Protein AF-A0A444Y9Q1-F1 (afdb_monomer)

Radius of gyration: 18.75 Å; Cα contacts (8 Å, |Δi|>4): 69; chains: 1; bounding box: 45×33×54 Å

Solvent-accessible surface area (backbone atoms only — not comparable to full-atom values): 7054 Å² total; per-residue (Å²): 134,84,86,71,70,84,81,77,49,46,69,61,54,19,64,67,41,36,64,53,39,74,77,39,73,82,66,52,70,69,59,49,33,49,53,44,25,74,75,67,77,41,78,64,54,69,67,51,52,51,53,14,51,54,54,36,47,33,71,74,75,43,54,67,67,64,56,57,68,44,48,62,57,50,52,53,52,51,37,73,75,39,93,80,62,87,78,89,75,80,89,43,84,73,46,53,58,52,50,49,51,50,50,54,49,47,53,52,47,52,62,52,56,64,71,76,111

Nearest PDB structures (foldseek):
  5m1j-assembly1_N2  TM=3.503E-01  e=6.225E+00  Saccharomyces cerevisiae
  2o98-assembly1_A  TM=2.595E-01  e=4.638E+00  Nicotiana tabacum
  9bcx-assembly1_G  TM=2.612E-01  e=5.218E+00  Saccharomyces cerevisiae

Foldseek 3Di:
DDPPPPPDQLVVLLVQCLVVCVVPVLDDLVVSQVSCCVVPVDRDDSVSSVVSSQVSCCVVPNDVVVVVVCVVVVVVVVCVVDVPDDDDDPPDPVVVVVVVVVVVVVVVVVSVVVVVD

Sequence (117 aa):
MSQDHRQLNSSLICRVILPLIQSNPSVSIPVFQGAVWASYHFKPSYRKVWMAKQKAIAQIYGDWEESYNKVPKLLQKLQSCFFGTICTYGSDRSDTRRQQQHFANYLVYSANKIREV

pLDDT: mean 70.17, std 17.63, range [31.45, 91.69]

Secondary structure (DSSP, 8-state):
-----TT--HHHHHHHHHHHHHH-TT--HHHHHHHHHHHHS----HHHHHHHHHHHHHHHH--HHHHHHHHHHHHHHHHHHSTT--------HHHHHHHHHHHHHHHHHHHHHTT--

Mean predicted aligned error: 13.47 Å

Structure (mmCIF, N/CA/C/O backbone):
data_AF-A0A444Y9Q1-F1
#
_entry.id   AF-A0A444Y9Q1-F1
#
loop_
_atom_site.group_PDB
_atom_site.id
_atom_site.type_symbol
_atom_site.label_atom_id
_atom_site.label_alt_id
_atom_site.label_comp_id
_atom_site.label_asym_id
_atom_site.label_entity_id
_atom_site.label_seq_id
_atom_site.pdbx_PDB_ins_code
_atom_site.Cartn_x
_atom_site.Cartn_y
_atom_site.Cartn_z
_atom_site.occupancy
_atom_site.B_iso_or_equiv
_atom_site.auth_seq_id
_atom_site.auth_comp_id
_atom_site.auth_asym_id
_atom_site.auth_atom_id
_atom_site.pdbx_PDB_model_num
ATOM 1 N N . MET A 1 1 ? 23.253 16.214 -5.958 1.00 33.22 1 MET A N 1
ATOM 2 C CA . MET A 1 1 ? 22.292 16.652 -6.995 1.00 33.22 1 MET A CA 1
ATOM 3 C C . MET A 1 1 ? 21.202 15.592 -7.077 1.00 33.22 1 MET A C 1
ATOM 5 O O . MET A 1 1 ? 21.507 14.472 -7.463 1.00 33.22 1 MET A O 1
ATOM 9 N N . SER A 1 2 ? 19.990 15.880 -6.589 1.00 42.12 2 SER A N 1
ATOM 10 C CA . SER A 1 2 ? 18.893 14.901 -6.579 1.00 42.12 2 SER A CA 1
ATOM 11 C C . SER A 1 2 ? 18.319 14.785 -7.988 1.00 42.12 2 SER A C 1
ATOM 13 O O . SER A 1 2 ? 17.710 15.736 -8.478 1.00 42.12 2 SER A O 1
ATOM 15 N N . GLN A 1 3 ? 18.523 13.648 -8.657 1.00 48.66 3 GLN A N 1
ATOM 16 C CA . GLN A 1 3 ? 17.784 13.306 -9.875 1.00 48.66 3 GLN A CA 1
ATOM 17 C C . GLN A 1 3 ? 16.349 12.903 -9.509 1.00 48.66 3 GLN A C 1
ATOM 19 O O . GLN A 1 3 ? 15.905 11.774 -9.717 1.00 48.66 3 GLN A O 1
ATOM 24 N N . ASP A 1 4 ? 15.599 13.844 -8.942 1.00 52.91 4 ASP A N 1
ATOM 25 C CA . ASP A 1 4 ? 14.162 13.701 -8.785 1.00 52.91 4 ASP A CA 1
ATOM 26 C C . ASP A 1 4 ? 13.510 13.951 -10.142 1.00 52.91 4 ASP A C 1
ATOM 28 O O . ASP A 1 4 ? 13.083 15.053 -10.483 1.00 52.91 4 ASP A O 1
ATOM 32 N N . HIS A 1 5 ? 13.442 12.893 -10.952 1.00 54.81 5 HIS A N 1
ATOM 33 C CA . HIS A 1 5 ? 12.629 12.892 -12.158 1.00 54.81 5 HIS A CA 1
ATOM 34 C C . HIS A 1 5 ? 11.172 13.200 -11.780 1.00 54.81 5 HIS A C 1
ATOM 36 O O . HIS A 1 5 ? 10.457 12.387 -11.183 1.00 54.81 5 HIS A O 1
ATOM 42 N N . ARG A 1 6 ? 10.756 14.413 -12.154 1.00 58.06 6 ARG A N 1
ATOM 43 C CA . ARG A 1 6 ? 9.471 15.088 -11.902 1.00 58.06 6 ARG A CA 1
ATOM 44 C C . ARG A 1 6 ? 8.248 14.399 -12.530 1.00 58.06 6 ARG A C 1
ATOM 46 O O . ARG A 1 6 ? 7.149 14.932 -12.458 1.00 58.06 6 ARG A O 1
ATOM 53 N N . GLN A 1 7 ? 8.422 13.246 -13.178 1.00 57.56 7 GLN A N 1
ATOM 54 C CA . GLN A 1 7 ? 7.414 12.701 -14.093 1.00 57.56 7 GLN A CA 1
ATOM 55 C C . GLN A 1 7 ? 6.520 11.602 -13.500 1.00 57.56 7 GLN A C 1
ATOM 57 O O . GLN A 1 7 ? 5.443 11.352 -14.028 1.00 57.56 7 GLN A O 1
ATOM 62 N N . LEU A 1 8 ? 6.882 11.006 -12.358 1.00 62.09 8 LEU A N 1
ATOM 63 C CA . LEU A 1 8 ? 6.004 10.073 -11.638 1.00 62.09 8 LEU A CA 1
ATOM 64 C C . LEU A 1 8 ? 5.591 10.649 -10.291 1.00 62.09 8 LEU A C 1
ATOM 66 O O . LEU A 1 8 ? 6.213 10.416 -9.251 1.00 62.09 8 LEU A O 1
ATOM 70 N N . ASN A 1 9 ? 4.515 11.429 -10.352 1.00 76.00 9 ASN A N 1
ATOM 71 C CA . ASN A 1 9 ? 3.811 11.933 -9.186 1.00 76.00 9 ASN A CA 1
ATOM 72 C C . ASN A 1 9 ? 3.175 10.762 -8.425 1.00 76.00 9 ASN A C 1
ATOM 74 O O . ASN A 1 9 ? 2.593 9.856 -9.025 1.00 76.00 9 ASN A O 1
ATOM 78 N N . SER A 1 10 ? 3.239 10.791 -7.092 1.00 70.06 10 SER A N 1
ATOM 79 C CA . SER A 1 10 ? 2.645 9.766 -6.217 1.00 70.06 10 SER A CA 1
ATOM 80 C C . SER A 1 10 ? 1.155 9.529 -6.497 1.00 70.06 10 SER A C 1
ATOM 82 O O . SER A 1 10 ? 0.676 8.411 -6.343 1.00 70.06 10 SER A O 1
ATOM 84 N N . SER A 1 11 ? 0.436 10.545 -6.984 1.00 79.75 11 SER A N 1
ATOM 85 C CA . SER A 1 11 ? -0.958 10.436 -7.432 1.00 79.75 11 SER A CA 1
ATOM 86 C C . SER A 1 11 ? -1.151 9.503 -8.639 1.00 79.75 11 SER A C 1
ATOM 88 O O . SER A 1 11 ? -2.141 8.782 -8.686 1.00 79.75 11 SER A O 1
ATOM 90 N N . LEU A 1 12 ? -0.213 9.466 -9.594 1.00 83.69 12 LEU A N 1
ATOM 91 C CA . LEU A 1 12 ? -0.289 8.554 -10.746 1.00 83.69 12 LEU A CA 1
ATOM 92 C C . LEU A 1 12 ? -0.044 7.106 -10.323 1.00 83.69 12 LEU A C 1
ATOM 94 O O . LEU A 1 12 ? -0.765 6.209 -10.751 1.00 83.69 12 LEU A O 1
ATOM 98 N N . ILE A 1 13 ? 0.936 6.899 -9.439 1.00 85.38 13 ILE A N 1
ATOM 99 C CA . ILE A 1 13 ? 1.208 5.590 -8.835 1.00 85.38 13 ILE A CA 1
ATOM 100 C C . ILE A 1 13 ? -0.019 5.123 -8.048 1.00 85.38 13 ILE A C 1
ATOM 102 O O . ILE A 1 13 ? -0.446 3.988 -8.219 1.00 85.38 13 ILE A O 1
ATOM 106 N N . CYS A 1 14 ? -0.621 6.015 -7.252 1.00 86.56 14 CYS A N 1
ATOM 107 C CA . CYS A 1 14 ? -1.839 5.749 -6.486 1.00 86.56 14 CYS A CA 1
ATOM 108 C C . CYS A 1 14 ? -2.950 5.201 -7.386 1.00 86.56 14 CYS A C 1
ATOM 110 O O . CYS A 1 14 ? -3.528 4.173 -7.066 1.00 86.56 14 CYS A O 1
ATOM 112 N N . ARG A 1 15 ? -3.189 5.820 -8.549 1.00 88.00 15 ARG A N 1
ATOM 113 C CA . ARG A 1 15 ? -4.219 5.370 -9.498 1.00 88.00 15 ARG A CA 1
ATOM 114 C C . ARG A 1 15 ? -3.993 3.942 -10.008 1.00 88.00 15 ARG A C 1
ATOM 116 O O . ARG A 1 15 ? -4.961 3.216 -10.180 1.00 88.00 15 ARG A O 1
ATOM 123 N N . VAL A 1 16 ? -2.742 3.538 -10.234 1.00 89.69 16 VAL A N 1
ATOM 124 C CA . VAL A 1 16 ? -2.415 2.178 -10.707 1.00 89.69 16 VAL A CA 1
ATOM 125 C C . VAL A 1 16 ? -2.587 1.136 -9.605 1.00 89.69 16 VAL A C 1
ATOM 127 O O . VAL A 1 16 ? -3.073 0.040 -9.861 1.00 89.69 16 VAL A O 1
ATOM 130 N N . ILE A 1 17 ? -2.201 1.463 -8.372 1.00 90.19 17 ILE A N 1
ATOM 131 C CA . ILE A 1 17 ? -2.208 0.495 -7.264 1.00 90.19 17 ILE A CA 1
ATOM 132 C C . ILE A 1 17 ? -3.547 0.427 -6.522 1.00 90.19 17 ILE A C 1
ATOM 134 O O . ILE A 1 17 ? -3.802 -0.550 -5.828 1.00 90.19 17 ILE A O 1
ATOM 138 N N . LEU A 1 18 ? -4.396 1.450 -6.643 1.00 90.69 18 LEU A N 1
ATOM 139 C CA . LEU A 1 18 ? -5.689 1.528 -5.964 1.00 90.69 18 LEU A CA 1
ATOM 140 C C . LEU A 1 18 ? -6.600 0.318 -6.241 1.00 90.69 18 LEU A C 1
ATOM 142 O O . LEU A 1 18 ? -7.033 -0.288 -5.262 1.00 90.69 18 LEU A O 1
ATOM 146 N N . PRO A 1 19 ? -6.836 -0.115 -7.497 1.00 91.12 19 PRO A N 1
ATOM 147 C CA . PRO A 1 19 ? -7.642 -1.313 -7.748 1.00 91.12 19 PRO A CA 1
ATOM 148 C C . PRO A 1 19 ? -7.009 -2.585 -7.162 1.00 91.12 19 PRO A C 1
ATOM 150 O O . PRO A 1 19 ? -7.712 -3.456 -6.657 1.00 91.12 19 PRO A O 1
ATOM 153 N N . LEU A 1 20 ? -5.674 -2.675 -7.148 1.00 90.12 20 LEU A N 1
ATOM 154 C CA . LEU A 1 20 ? -4.972 -3.811 -6.546 1.00 90.12 20 LEU A CA 1
ATOM 155 C C . LEU A 1 20 ? -5.201 -3.864 -5.030 1.00 90.12 20 LEU A C 1
ATOM 157 O O . LEU A 1 20 ? -5.479 -4.932 -4.496 1.00 90.12 20 LEU A O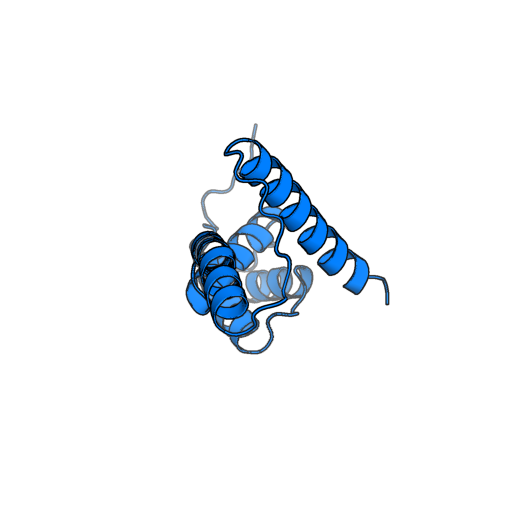 1
ATOM 161 N N . ILE A 1 21 ? -5.160 -2.718 -4.348 1.00 85.81 21 ILE A N 1
ATOM 162 C CA . ILE A 1 21 ? -5.423 -2.619 -2.904 1.00 85.81 21 ILE A CA 1
ATOM 163 C C . ILE A 1 21 ? -6.892 -2.911 -2.582 1.00 85.81 21 ILE A C 1
ATOM 165 O O . ILE A 1 21 ? -7.163 -3.557 -1.573 1.00 85.81 21 ILE A O 1
ATOM 169 N N . GLN A 1 22 ? -7.827 -2.468 -3.430 1.00 85.81 22 GLN A N 1
ATOM 170 C CA . GLN A 1 22 ? -9.251 -2.789 -3.282 1.00 85.81 22 GLN A CA 1
ATOM 171 C C . GLN A 1 22 ? -9.506 -4.294 -3.395 1.00 85.81 22 GLN A C 1
ATOM 173 O O . GLN A 1 22 ? -10.305 -4.829 -2.636 1.00 85.81 22 GLN A O 1
ATOM 178 N N . SER A 1 23 ? -8.811 -4.977 -4.310 1.00 86.75 23 SER A N 1
ATOM 179 C CA . SER A 1 23 ? -8.930 -6.431 -4.454 1.00 86.75 23 SER A CA 1
ATOM 180 C C . SER A 1 23 ? -8.240 -7.201 -3.324 1.00 86.75 23 SER A C 1
ATOM 182 O O . SER A 1 23 ? -8.767 -8.199 -2.841 1.00 86.75 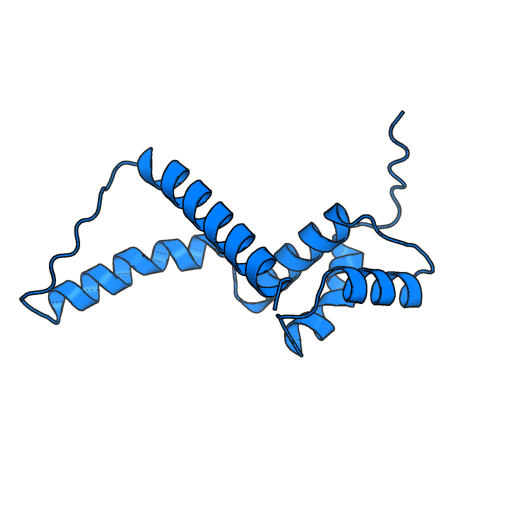23 SER A O 1
ATOM 184 N N . ASN A 1 24 ? -7.061 -6.744 -2.892 1.00 82.19 24 ASN A N 1
ATOM 185 C CA . ASN A 1 24 ? -6.287 -7.369 -1.831 1.00 82.19 24 ASN A CA 1
ATOM 186 C C . ASN A 1 24 ? -5.371 -6.333 -1.135 1.00 82.19 24 ASN A C 1
ATOM 188 O O . ASN A 1 24 ? -4.338 -5.934 -1.686 1.00 82.19 24 ASN A O 1
ATOM 192 N N . PRO A 1 25 ? -5.678 -5.915 0.107 1.00 77.06 25 PRO A N 1
ATOM 193 C CA . PRO A 1 25 ? -4.884 -4.909 0.821 1.00 77.06 25 PRO A CA 1
ATOM 194 C C . PRO A 1 25 ? -3.497 -5.415 1.266 1.00 77.06 25 PRO A C 1
ATOM 196 O O . PRO A 1 25 ? -2.576 -4.614 1.495 1.00 77.06 25 PRO A O 1
ATOM 199 N N . SER A 1 26 ? -3.311 -6.736 1.334 1.00 80.19 26 SER A N 1
ATOM 200 C CA . SER A 1 26 ? -2.070 -7.392 1.767 1.00 80.19 26 SER A CA 1
ATOM 201 C C . SER A 1 26 ? -1.009 -7.481 0.667 1.00 80.19 26 SER A C 1
ATOM 203 O O . SER A 1 26 ? 0.084 -7.993 0.904 1.00 80.19 26 SER A O 1
ATOM 205 N N . VAL A 1 27 ? -1.280 -6.946 -0.530 1.00 83.81 27 VAL A N 1
ATOM 206 C CA . VAL A 1 27 ? -0.313 -6.936 -1.635 1.00 83.81 27 VAL A CA 1
ATOM 207 C C . VAL A 1 27 ? 0.976 -6.208 -1.231 1.00 83.81 27 VAL A C 1
ATOM 209 O O . VAL A 1 27 ? 0.978 -5.127 -0.615 1.00 83.81 27 VAL A O 1
ATOM 212 N N . SER A 1 28 ? 2.097 -6.843 -1.571 1.00 85.69 28 SER A N 1
ATOM 213 C CA . SER A 1 28 ? 3.437 -6.397 -1.213 1.00 85.69 28 SER A CA 1
ATOM 214 C C . SER A 1 28 ? 3.926 -5.260 -2.121 1.00 85.69 28 SER A C 1
ATOM 216 O O . SER A 1 28 ? 3.532 -5.121 -3.278 1.00 85.69 28 SER A O 1
ATOM 218 N N . ILE A 1 29 ? 4.827 -4.423 -1.597 1.00 85.62 29 ILE A N 1
ATOM 219 C CA . ILE A 1 29 ? 5.383 -3.278 -2.339 1.00 85.62 29 ILE A CA 1
ATOM 220 C C . ILE A 1 29 ? 6.080 -3.666 -3.663 1.00 85.62 29 ILE A C 1
ATOM 222 O O . ILE A 1 29 ? 5.887 -2.940 -4.640 1.00 85.62 29 ILE A O 1
ATOM 226 N N . PRO A 1 30 ? 6.834 -4.781 -3.762 1.00 89.88 30 PRO A N 1
ATOM 227 C CA . PRO A 1 30 ? 7.426 -5.206 -5.033 1.00 89.88 30 PRO A CA 1
ATOM 228 C C . PRO A 1 30 ? 6.394 -5.470 -6.135 1.00 89.88 30 PRO A C 1
ATOM 230 O O . PRO A 1 30 ? 6.630 -5.113 -7.287 1.00 89.88 30 PRO A O 1
ATOM 233 N N . VAL A 1 31 ? 5.224 -6.019 -5.788 1.00 89.31 31 VAL A N 1
ATOM 234 C CA . VAL A 1 31 ? 4.136 -6.260 -6.751 1.00 89.31 31 VAL A CA 1
ATOM 235 C C . VAL A 1 31 ? 3.620 -4.937 -7.315 1.00 89.31 31 VAL A C 1
ATOM 237 O O . VAL A 1 31 ? 3.458 -4.795 -8.525 1.00 89.31 31 VAL A O 1
ATOM 240 N N . PHE A 1 32 ? 3.460 -3.917 -6.470 1.00 90.12 32 PHE A N 1
ATOM 241 C CA . PHE A 1 32 ? 3.097 -2.576 -6.929 1.00 90.12 32 PHE A CA 1
ATOM 242 C C . PHE A 1 32 ? 4.178 -1.929 -7.802 1.00 90.12 32 PHE A C 1
ATOM 244 O O . PHE A 1 32 ? 3.849 -1.251 -8.773 1.00 90.12 32 PHE A O 1
ATOM 251 N N . GLN A 1 33 ? 5.464 -2.137 -7.498 1.00 90.69 33 GLN A N 1
ATOM 252 C CA . GLN A 1 33 ? 6.549 -1.675 -8.371 1.00 90.69 33 GLN A CA 1
ATOM 253 C C . GLN A 1 33 ? 6.476 -2.339 -9.751 1.00 90.69 33 GLN A C 1
ATOM 255 O O . GLN A 1 33 ? 6.654 -1.647 -10.752 1.00 90.69 33 GLN A O 1
ATOM 260 N N . GLY A 1 34 ? 6.171 -3.640 -9.805 1.00 91.69 34 GLY A N 1
ATOM 261 C CA . GLY A 1 34 ? 5.943 -4.376 -11.050 1.00 91.69 34 GLY A CA 1
ATOM 262 C C . GLY A 1 34 ? 4.748 -3.845 -11.844 1.00 91.69 34 GLY A C 1
ATOM 263 O O . GLY A 1 34 ? 4.864 -3.627 -13.046 1.00 91.69 34 GLY A O 1
ATOM 264 N N . ALA A 1 35 ? 3.634 -3.544 -11.173 1.00 90.94 35 ALA A N 1
ATOM 265 C CA . ALA A 1 35 ? 2.454 -2.963 -11.814 1.00 90.94 35 ALA A CA 1
ATOM 266 C C . ALA A 1 35 ? 2.746 -1.586 -12.438 1.00 90.94 35 ALA A C 1
ATOM 268 O O . ALA A 1 35 ? 2.384 -1.323 -13.581 1.00 90.94 35 ALA A O 1
ATOM 269 N N . VAL A 1 36 ? 3.461 -0.713 -11.719 1.00 90.25 36 VAL A N 1
ATOM 270 C CA . VAL A 1 36 ? 3.848 0.609 -12.243 1.00 90.25 36 VAL A CA 1
ATOM 271 C C . VAL A 1 36 ? 4.853 0.484 -13.389 1.00 90.25 36 VAL A C 1
ATOM 273 O O . VAL A 1 36 ? 4.751 1.230 -14.363 1.00 90.25 36 VAL A O 1
ATOM 276 N N . TRP A 1 37 ? 5.790 -0.465 -13.300 1.00 90.25 37 TRP A N 1
ATOM 277 C CA . TRP A 1 37 ? 6.709 -0.779 -14.394 1.00 90.25 37 TRP A CA 1
ATOM 278 C C . TRP A 1 37 ? 5.955 -1.237 -15.645 1.00 90.25 37 TRP A C 1
ATOM 280 O O . TRP A 1 37 ? 6.251 -0.758 -16.733 1.00 90.25 37 TRP A O 1
ATOM 290 N N . ALA A 1 38 ? 4.954 -2.105 -15.500 1.00 90.44 38 ALA A N 1
ATOM 291 C CA . ALA A 1 38 ? 4.144 -2.571 -16.622 1.00 90.44 38 ALA A CA 1
ATOM 29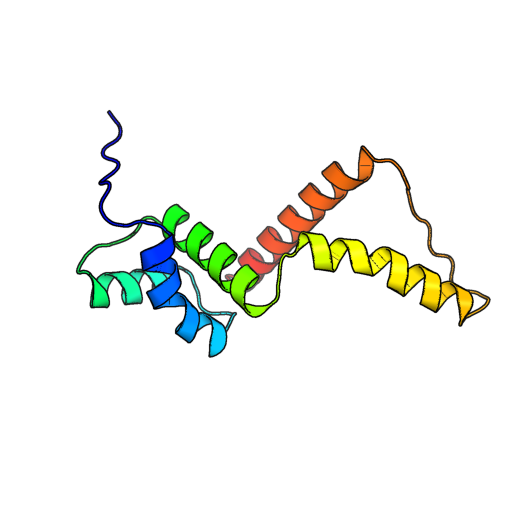2 C C . ALA A 1 38 ? 3.340 -1.438 -17.284 1.00 90.44 38 ALA A C 1
ATOM 294 O O . ALA A 1 38 ? 3.206 -1.423 -18.501 1.00 90.44 38 ALA A O 1
ATOM 295 N N . SER A 1 39 ? 2.832 -0.474 -16.507 1.00 88.50 39 SER A N 1
ATOM 296 C CA . SER A 1 39 ? 2.052 0.647 -17.053 1.00 88.50 39 SER A CA 1
ATOM 297 C C . SER A 1 39 ? 2.891 1.766 -17.672 1.00 88.50 39 SER A C 1
ATOM 299 O O . SER A 1 39 ? 2.447 2.395 -18.626 1.00 88.50 39 SER A O 1
ATOM 301 N N . TYR A 1 40 ? 4.054 2.078 -17.095 1.00 85.00 40 TYR A N 1
ATOM 302 C CA . TYR A 1 40 ? 4.807 3.293 -17.439 1.00 85.00 40 TYR A CA 1
ATOM 303 C C . TYR A 1 40 ? 6.268 3.035 -17.815 1.00 85.00 40 TYR A C 1
ATOM 305 O O . TYR A 1 40 ? 7.012 3.990 -18.021 1.00 85.00 40 TYR A O 1
ATOM 313 N N . HIS A 1 41 ? 6.705 1.772 -17.853 1.00 87.06 41 HIS A N 1
ATOM 314 C CA . HIS A 1 41 ? 8.094 1.372 -18.116 1.00 87.06 41 HIS A CA 1
ATOM 315 C C . HIS A 1 41 ? 9.118 2.084 -17.220 1.00 87.06 41 HIS A C 1
ATOM 317 O O . HIS A 1 41 ? 10.268 2.304 -17.591 1.00 87.06 41 HIS A O 1
ATOM 323 N N . PHE A 1 42 ? 8.691 2.449 -16.010 1.00 84.06 42 PHE A N 1
ATOM 324 C CA . PHE A 1 42 ? 9.523 3.106 -15.016 1.00 84.06 42 PHE A CA 1
ATOM 325 C C . PHE A 1 42 ? 9.451 2.358 -13.699 1.00 84.06 42 PHE A C 1
ATOM 327 O O . PHE A 1 42 ? 8.377 1.952 -13.257 1.00 84.06 42 PHE A O 1
ATOM 334 N N . LYS A 1 43 ? 10.603 2.206 -13.041 1.00 85.88 43 LYS A N 1
ATOM 335 C CA . LYS A 1 43 ? 10.699 1.526 -11.751 1.00 85.88 43 LYS A CA 1
ATOM 336 C C . LYS A 1 43 ? 10.606 2.565 -10.632 1.00 85.88 43 LYS A C 1
ATOM 338 O O . LYS A 1 43 ? 11.608 3.213 -10.323 1.00 85.88 43 LYS A O 1
ATOM 343 N N . PRO A 1 44 ? 9.431 2.768 -10.008 1.00 84.75 44 PRO A N 1
ATOM 344 C CA . PRO A 1 44 ? 9.311 3.720 -8.916 1.00 84.75 44 PRO A CA 1
ATOM 345 C C . PRO A 1 44 ? 10.144 3.266 -7.717 1.00 84.75 44 PRO A C 1
ATOM 347 O O . PRO A 1 44 ? 10.245 2.074 -7.412 1.00 84.75 44 PRO A O 1
ATOM 350 N N . SER A 1 45 ? 10.718 4.231 -6.999 1.00 87.12 45 SER A N 1
ATOM 351 C CA . SER A 1 45 ? 11.409 3.934 -5.748 1.00 87.12 45 SER A CA 1
ATOM 352 C C . SER A 1 45 ? 10.434 3.367 -4.716 1.00 87.12 45 SER A C 1
ATOM 354 O O . SER A 1 45 ? 9.248 3.709 -4.699 1.00 87.12 45 SER A O 1
ATOM 356 N N . TYR A 1 46 ? 10.951 2.531 -3.814 1.00 86.44 46 TYR A N 1
ATOM 357 C CA . TYR A 1 46 ? 10.164 1.920 -2.741 1.00 86.44 46 TYR A CA 1
ATOM 358 C C . TYR A 1 46 ? 9.359 2.966 -1.953 1.00 86.44 46 TYR A C 1
ATOM 360 O O . TYR A 1 46 ? 8.156 2.818 -1.755 1.00 86.44 46 TYR A O 1
ATOM 368 N N . ARG A 1 47 ? 10.010 4.078 -1.580 1.00 84.00 47 ARG A N 1
ATOM 369 C CA . ARG A 1 47 ? 9.393 5.182 -0.831 1.00 84.00 47 ARG A CA 1
ATOM 370 C C . ARG A 1 47 ? 8.198 5.797 -1.566 1.00 84.00 47 ARG A C 1
ATOM 372 O O . ARG A 1 47 ? 7.177 6.052 -0.936 1.00 84.00 47 ARG A O 1
ATOM 379 N N . LYS A 1 48 ? 8.294 6.011 -2.885 1.00 85.88 48 LYS A N 1
ATOM 380 C CA . LYS A 1 48 ? 7.191 6.575 -3.686 1.00 85.88 48 LYS A CA 1
ATOM 381 C C . LYS A 1 48 ? 5.986 5.636 -3.719 1.00 85.88 48 LYS A C 1
ATOM 383 O O . LYS A 1 48 ? 4.856 6.092 -3.561 1.00 85.88 48 LYS A O 1
ATOM 388 N N . VAL A 1 49 ? 6.230 4.334 -3.870 1.00 88.31 49 VAL A N 1
ATOM 389 C CA . VAL A 1 49 ? 5.169 3.316 -3.856 1.00 88.31 49 VAL A CA 1
ATOM 390 C C . VAL A 1 49 ? 4.539 3.186 -2.475 1.00 88.31 49 VAL A C 1
ATOM 392 O O . VAL A 1 49 ? 3.319 3.118 -2.371 1.00 88.31 49 VAL A O 1
ATOM 395 N N . TRP A 1 50 ? 5.340 3.229 -1.411 1.00 86.62 50 TRP A N 1
ATOM 396 C CA . TRP A 1 50 ? 4.833 3.221 -0.041 1.00 86.62 50 TRP A CA 1
ATOM 397 C C . TRP A 1 50 ? 3.903 4.408 0.234 1.00 86.62 50 TRP A C 1
ATOM 399 O O . TRP A 1 50 ? 2.787 4.219 0.711 1.00 86.62 50 TRP A O 1
ATOM 409 N N . MET A 1 51 ? 4.316 5.627 -0.130 1.00 85.44 51 MET A N 1
ATOM 410 C CA . MET A 1 51 ? 3.470 6.817 0.026 1.00 85.44 51 MET A CA 1
ATOM 411 C C . MET A 1 51 ? 2.177 6.719 -0.788 1.00 85.44 51 MET A C 1
ATOM 413 O O . MET A 1 51 ? 1.112 7.088 -0.298 1.00 85.44 51 MET A O 1
ATOM 417 N N . ALA A 1 52 ? 2.249 6.197 -2.014 1.00 87.69 52 ALA A N 1
ATOM 418 C CA . ALA A 1 52 ? 1.062 5.962 -2.823 1.00 87.69 52 ALA A CA 1
ATOM 419 C C . ALA A 1 52 ? 0.133 4.915 -2.185 1.00 87.69 52 ALA A C 1
ATOM 421 O O . ALA A 1 52 ? -1.079 5.115 -2.198 1.00 87.69 52 ALA A O 1
ATOM 422 N N . LYS A 1 53 ? 0.676 3.839 -1.591 1.00 87.44 53 LYS A N 1
ATOM 423 C CA . LYS A 1 53 ? -0.110 2.813 -0.882 1.00 87.44 53 LYS A CA 1
ATOM 424 C C . LYS A 1 53 ? -0.889 3.438 0.271 1.00 87.44 53 LYS A C 1
ATOM 426 O O . LYS A 1 53 ? -2.090 3.221 0.372 1.00 87.44 53 LYS A O 1
ATOM 431 N N . GLN A 1 54 ? -0.228 4.252 1.094 1.00 84.88 54 GLN A N 1
ATOM 432 C CA . GLN A 1 54 ? -0.882 4.960 2.201 1.00 84.88 54 GLN A CA 1
ATOM 433 C C . GLN A 1 54 ? -1.980 5.905 1.700 1.00 84.88 54 GLN A C 1
ATOM 435 O O . GLN A 1 54 ? -3.085 5.904 2.232 1.00 84.88 54 GLN A O 1
ATOM 440 N N . LYS A 1 55 ? -1.715 6.646 0.616 1.00 85.69 55 LYS A N 1
ATOM 441 C CA . LYS A 1 55 ? -2.712 7.521 -0.011 1.00 85.69 55 LYS A CA 1
ATOM 442 C C . LYS A 1 55 ? -3.932 6.745 -0.520 1.00 85.69 55 LYS A C 1
ATOM 444 O O . LYS A 1 55 ? -5.052 7.193 -0.316 1.00 85.69 55 LYS A O 1
ATOM 449 N N . ALA A 1 56 ? -3.727 5.588 -1.149 1.00 86.94 56 ALA A N 1
ATOM 450 C CA . ALA A 1 56 ? -4.815 4.736 -1.626 1.00 86.94 56 ALA A CA 1
ATOM 451 C C . ALA A 1 56 ? -5.629 4.134 -0.468 1.00 86.94 56 ALA A C 1
ATOM 453 O O . ALA A 1 56 ? -6.852 4.115 -0.532 1.00 86.94 56 ALA A O 1
ATOM 454 N N . ILE A 1 57 ? -4.971 3.696 0.612 1.00 83.56 57 ILE A N 1
ATOM 455 C CA . ILE A 1 57 ? -5.649 3.204 1.823 1.00 83.56 57 ILE A CA 1
ATOM 456 C C . ILE A 1 57 ? -6.523 4.305 2.427 1.00 83.56 57 ILE A C 1
ATOM 458 O O . ILE A 1 57 ? -7.696 4.056 2.688 1.00 83.56 57 ILE A O 1
ATOM 462 N N . ALA A 1 58 ? -5.990 5.521 2.570 1.00 82.12 58 ALA A N 1
ATOM 463 C CA . ALA A 1 58 ? -6.752 6.659 3.077 1.00 82.12 58 ALA A CA 1
ATOM 464 C C . ALA A 1 58 ? -7.946 7.020 2.173 1.00 82.12 58 ALA A C 1
ATOM 466 O O . ALA A 1 58 ? -8.993 7.424 2.664 1.00 82.12 58 ALA A O 1
ATOM 467 N N . GLN A 1 59 ? -7.823 6.832 0.854 1.00 84.44 59 GLN A N 1
ATOM 468 C CA . GLN A 1 59 ? -8.940 7.025 -0.078 1.00 84.44 59 GLN A CA 1
ATOM 469 C C . GLN A 1 59 ? -10.042 5.965 0.063 1.00 84.44 59 GLN A C 1
ATOM 471 O O . GLN A 1 59 ? -11.201 6.282 -0.177 1.00 84.44 59 GLN A O 1
ATOM 476 N N . ILE A 1 60 ? -9.700 4.724 0.424 1.00 81.62 60 ILE A N 1
ATOM 477 C CA . ILE A 1 60 ? -10.669 3.621 0.550 1.00 81.62 60 ILE A CA 1
ATOM 478 C C . ILE A 1 60 ? -11.337 3.625 1.929 1.00 81.62 60 ILE A C 1
ATOM 480 O O . ILE A 1 60 ? -12.552 3.490 2.024 1.00 81.62 60 ILE A O 1
ATOM 484 N N . TYR A 1 61 ? -10.543 3.756 2.992 1.00 78.44 61 TYR A N 1
ATOM 485 C CA . TYR A 1 61 ? -10.989 3.548 4.374 1.00 78.44 61 TYR A CA 1
ATOM 486 C C . TYR A 1 61 ? -11.152 4.849 5.171 1.00 78.44 61 TYR A C 1
ATOM 488 O O . TYR A 1 61 ? -11.628 4.815 6.305 1.00 78.44 61 TYR A O 1
ATOM 496 N N . GLY A 1 62 ? -10.784 5.990 4.587 1.00 76.06 62 GLY A N 1
ATOM 497 C CA . GLY A 1 62 ? -10.679 7.258 5.300 1.00 76.06 62 GLY A CA 1
ATOM 498 C C . GLY A 1 62 ? -9.337 7.407 6.013 1.00 76.06 62 GLY A C 1
ATOM 499 O O . GLY A 1 62 ? -8.505 6.495 6.038 1.00 76.06 62 GLY A O 1
ATOM 500 N N . ASP A 1 63 ? -9.107 8.591 6.573 1.00 76.19 63 ASP A N 1
ATOM 501 C CA . ASP A 1 63 ? -7.858 8.872 7.267 1.00 76.19 63 ASP A CA 1
ATOM 502 C C . ASP A 1 63 ? -7.752 8.065 8.573 1.00 76.19 63 ASP A C 1
ATOM 504 O O . ASP A 1 63 ? -8.720 7.872 9.322 1.00 76.19 63 ASP A O 1
ATOM 508 N N . TRP A 1 64 ? -6.548 7.580 8.861 1.00 69.81 64 TRP A N 1
ATOM 509 C CA . TRP A 1 64 ? -6.272 6.796 10.061 1.00 69.81 64 TRP A CA 1
ATOM 510 C C . TRP A 1 64 ? -6.447 7.646 11.326 1.00 69.81 64 TRP A C 1
ATOM 512 O O . TRP A 1 64 ? -6.861 7.125 12.363 1.00 69.81 64 TRP A O 1
ATOM 522 N N . GLU A 1 65 ? -6.189 8.953 11.235 1.00 67.94 65 GLU A N 1
ATOM 523 C CA . GLU A 1 65 ? -6.341 9.898 12.342 1.00 67.94 65 GLU A CA 1
ATOM 524 C C . GLU A 1 65 ? -7.807 9.992 12.791 1.00 67.94 65 GLU A C 1
ATOM 526 O O . GLU A 1 65 ? -8.114 9.906 13.983 1.00 67.94 65 GLU A O 1
ATOM 531 N N . GLU A 1 66 ? -8.744 10.046 11.842 1.00 68.75 66 GLU A N 1
ATOM 532 C CA . GLU A 1 66 ? -10.176 10.013 12.145 1.00 68.75 66 GLU A CA 1
ATOM 533 C C . GLU A 1 66 ? -10.610 8.690 12.779 1.00 68.75 66 GLU A C 1
ATOM 535 O O . GLU A 1 66 ? -11.472 8.676 13.662 1.00 68.75 66 GLU A O 1
ATOM 540 N N . SER A 1 67 ? -10.018 7.575 12.347 1.00 67.75 67 SER A N 1
ATOM 541 C CA . SER A 1 67 ? -10.295 6.253 12.913 1.00 67.75 67 SER A CA 1
ATOM 542 C C . SER A 1 67 ? -9.799 6.151 14.357 1.00 67.75 67 SER A C 1
ATOM 544 O O . SER A 1 67 ? -10.547 5.705 15.228 1.00 67.75 67 SER A O 1
ATOM 546 N N . TYR A 1 68 ? -8.592 6.645 14.646 1.00 69.69 68 TYR A N 1
ATOM 547 C CA . TYR A 1 68 ? -8.035 6.660 16.001 1.00 69.69 68 TYR A CA 1
ATOM 548 C C . TYR A 1 68 ? -8.844 7.562 16.940 1.00 69.69 68 TYR A C 1
ATOM 550 O O . TYR A 1 68 ? -9.169 7.169 18.057 1.00 69.69 68 TYR A O 1
ATOM 558 N N . ASN A 1 69 ? -9.283 8.730 16.465 1.00 76.00 69 ASN A N 1
ATOM 559 C CA . ASN A 1 69 ? -10.101 9.662 17.247 1.00 76.00 69 ASN A CA 1
ATOM 560 C C . ASN A 1 69 ? -11.485 9.101 17.638 1.00 76.00 69 ASN A C 1
ATOM 562 O O . ASN A 1 69 ? -12.131 9.611 18.559 1.00 76.00 69 ASN A O 1
ATOM 566 N N . LYS A 1 70 ? -11.962 8.046 16.962 1.00 73.38 70 LYS A N 1
ATOM 567 C CA . LYS A 1 70 ? -13.216 7.350 17.300 1.00 73.38 70 LYS A CA 1
ATOM 568 C C . LYS A 1 70 ? -13.035 6.308 18.407 1.00 73.38 70 LYS A C 1
ATOM 570 O O . LYS A 1 70 ? -14.001 6.028 19.116 1.00 73.38 70 LYS A O 1
ATOM 575 N N . VAL A 1 71 ? -11.825 5.776 18.594 1.00 77.38 71 VAL A N 1
ATOM 576 C CA . VAL A 1 71 ? -11.537 4.703 19.561 1.00 77.38 71 VAL A CA 1
ATOM 577 C C . VAL A 1 71 ? -11.824 5.131 21.011 1.00 77.38 71 VAL A C 1
ATOM 579 O O . VAL A 1 71 ? -12.585 4.421 21.673 1.00 77.38 71 VAL A O 1
ATOM 582 N N . PRO A 1 72 ? -11.371 6.306 21.502 1.00 77.56 72 PRO A N 1
ATOM 583 C CA . PRO A 1 72 ? -11.704 6.759 22.854 1.00 77.56 72 PRO A CA 1
ATOM 584 C C . PRO A 1 72 ? -13.207 6.927 23.087 1.00 77.56 72 PRO A C 1
ATOM 586 O O . PRO A 1 72 ? -13.724 6.560 24.138 1.00 77.56 72 PRO A O 1
ATOM 589 N N . LYS A 1 73 ? -13.935 7.431 22.080 1.00 76.50 73 LYS A N 1
ATOM 590 C CA . LYS A 1 73 ? -15.393 7.626 22.150 1.00 76.50 73 LYS A CA 1
ATOM 591 C C . LYS A 1 73 ? -16.144 6.295 22.223 1.00 76.50 73 LYS A C 1
ATOM 593 O O . LYS A 1 73 ? -17.122 6.181 22.955 1.00 76.50 73 LYS A O 1
ATOM 598 N N . LEU A 1 74 ? -15.703 5.294 21.460 1.00 77.75 74 LEU A N 1
ATOM 599 C CA . LEU A 1 74 ? -16.255 3.936 21.495 1.00 77.75 74 LEU A CA 1
ATOM 600 C C . LEU A 1 74 ? -16.040 3.283 22.857 1.00 77.75 74 LEU A C 1
ATOM 602 O O . LEU A 1 74 ? -16.975 2.752 23.446 1.00 77.75 74 LEU A O 1
ATOM 606 N N . LEU A 1 75 ? -14.824 3.370 23.374 1.00 79.19 75 LEU A N 1
ATOM 607 C CA . LEU A 1 75 ? -14.469 2.800 24.667 1.00 79.19 75 LEU A CA 1
ATOM 608 C C . LEU A 1 75 ? -15.177 3.516 25.826 1.00 79.19 75 LEU A C 1
ATOM 610 O O . LEU A 1 75 ? -15.639 2.845 26.741 1.00 79.19 75 LEU A O 1
ATOM 614 N N . GLN A 1 76 ? -15.369 4.837 25.754 1.00 78.00 76 GLN A N 1
ATOM 615 C CA . GLN A 1 76 ? -16.196 5.570 26.719 1.00 78.00 76 GLN A CA 1
ATOM 616 C C . GLN A 1 76 ? -17.657 5.089 26.703 1.00 78.00 76 GLN A C 1
ATOM 618 O O . GLN A 1 76 ? -18.253 4.888 27.760 1.00 78.00 76 GLN A O 1
ATOM 623 N N . LYS A 1 77 ? -18.233 4.847 25.516 1.00 77.69 77 LYS A N 1
ATOM 624 C CA . LYS A 1 77 ? -19.581 4.265 25.395 1.00 77.69 77 LYS A CA 1
ATOM 625 C C . LYS A 1 77 ? -19.647 2.857 25.983 1.00 77.69 77 LYS A C 1
ATOM 627 O O . LYS A 1 77 ? -20.554 2.574 26.759 1.00 77.69 77 LYS A O 1
ATOM 632 N N . LEU A 1 78 ? -18.681 1.996 25.668 1.00 77.69 78 LEU A N 1
ATOM 633 C CA . LEU A 1 78 ? -18.612 0.642 26.226 1.00 77.69 78 LEU A CA 1
ATOM 634 C C . LEU A 1 78 ? -18.499 0.667 27.754 1.00 77.69 78 LEU A C 1
ATOM 636 O O . LEU A 1 78 ? -19.224 -0.061 28.424 1.00 77.69 78 LEU A O 1
ATOM 640 N N . GLN A 1 79 ? -17.683 1.563 28.307 1.00 76.75 79 GLN A N 1
ATOM 641 C CA . GLN A 1 79 ? -17.568 1.751 29.751 1.00 76.75 79 GLN A CA 1
ATOM 642 C C . GLN A 1 79 ? -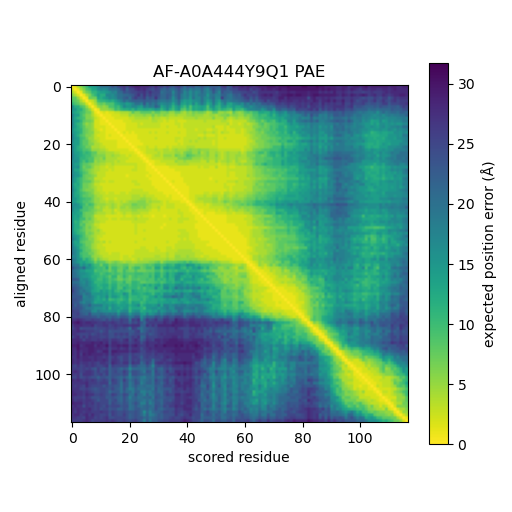18.890 2.206 30.393 1.00 76.75 79 GLN A C 1
ATOM 644 O O . GLN A 1 79 ? -19.207 1.782 31.498 1.00 76.75 79 GLN A O 1
ATOM 649 N N . SER A 1 80 ? -19.693 3.023 29.701 1.00 71.56 80 SER A N 1
ATOM 650 C CA . SER A 1 80 ? -21.026 3.407 30.191 1.00 71.56 80 SER A CA 1
ATOM 651 C C . SER A 1 80 ? -22.063 2.277 30.116 1.00 71.56 80 SER A C 1
ATOM 653 O O . SER A 1 80 ? -22.992 2.251 30.919 1.00 71.56 80 SER A O 1
ATOM 655 N N . CYS A 1 81 ? -21.906 1.332 29.183 1.00 70.44 81 CYS A N 1
ATOM 656 C CA . CYS A 1 81 ? -22.797 0.177 29.035 1.00 70.44 81 CYS A CA 1
ATOM 657 C C . CYS A 1 81 ? -22.453 -0.975 29.992 1.00 70.44 81 CYS A C 1
ATOM 659 O O . CYS A 1 81 ? -23.337 -1.750 30.348 1.00 70.44 81 CYS A O 1
ATOM 661 N N . PHE A 1 82 ? -21.192 -1.085 30.417 1.00 65.94 82 PHE A N 1
ATOM 662 C CA . PHE A 1 82 ? -20.714 -2.131 31.318 1.00 65.94 82 PHE A CA 1
ATOM 663 C C . PHE A 1 82 ? -20.119 -1.497 32.584 1.00 65.94 82 PHE A C 1
ATOM 665 O O . PHE A 1 82 ? -18.946 -1.121 32.617 1.00 65.94 82 PHE A O 1
ATOM 672 N N . PHE A 1 83 ? -20.937 -1.393 33.641 1.00 48.12 83 PHE A N 1
ATOM 673 C CA . PHE A 1 83 ? -20.540 -0.945 34.985 1.00 48.12 83 PHE A CA 1
ATOM 674 C C . PHE A 1 83 ? -19.505 -1.923 35.581 1.00 48.12 83 PHE A C 1
ATOM 676 O O . PHE A 1 83 ? -19.843 -2.863 36.292 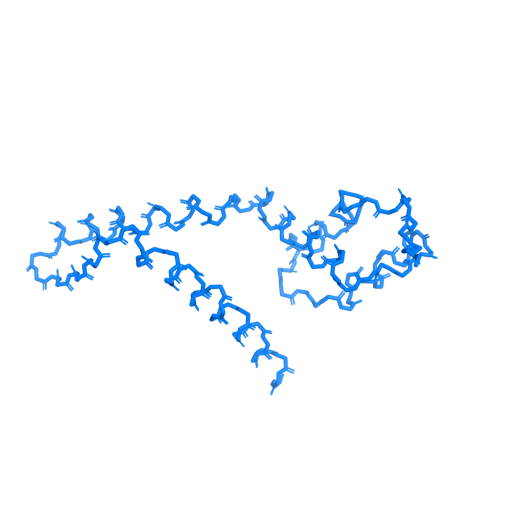1.00 48.12 83 PHE A O 1
ATOM 683 N N . GLY A 1 84 ? -18.232 -1.752 35.224 1.00 59.69 84 GLY A N 1
ATOM 684 C CA . GLY A 1 84 ? -17.137 -2.619 35.670 1.00 59.69 84 GLY A CA 1
ATOM 685 C C . GLY A 1 84 ? -15.888 -2.597 34.787 1.00 59.69 84 GLY A C 1
ATOM 686 O O . GLY A 1 84 ? -14.837 -3.071 35.212 1.00 59.69 84 GLY A O 1
ATOM 687 N N . THR A 1 85 ? -15.948 -2.034 33.575 1.00 53.78 85 THR A N 1
ATOM 688 C CA . THR A 1 85 ? -14.763 -1.934 32.710 1.00 53.78 85 THR A CA 1
ATOM 689 C C . THR A 1 85 ? -13.882 -0.750 33.127 1.00 53.78 85 THR A C 1
ATOM 691 O O . THR A 1 85 ? -14.263 0.410 32.977 1.00 53.78 85 THR A O 1
ATOM 694 N N . ILE A 1 86 ? -12.682 -1.023 33.647 1.00 58.19 86 ILE A N 1
ATOM 695 C CA . ILE A 1 86 ? -11.678 0.006 33.955 1.00 58.19 86 ILE A CA 1
ATOM 696 C C . ILE A 1 86 ? -10.915 0.337 32.663 1.00 58.19 86 ILE A C 1
ATOM 698 O O . ILE A 1 86 ? -10.074 -0.441 32.220 1.00 58.19 86 ILE A O 1
ATOM 702 N N . CYS A 1 87 ? -11.191 1.495 32.057 1.00 55.72 87 CYS A N 1
ATOM 703 C CA . CYS A 1 87 ? -10.366 2.058 30.985 1.00 55.72 87 CYS A CA 1
ATOM 704 C C . CYS A 1 87 ? -9.498 3.194 31.539 1.00 55.72 87 CYS A C 1
ATOM 706 O O . CYS A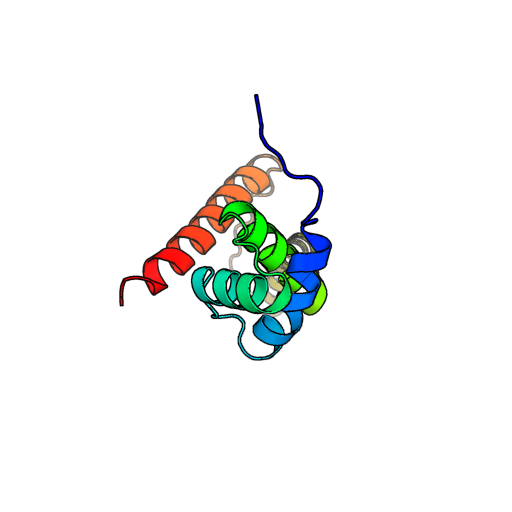 1 87 ? -9.991 4.291 31.800 1.00 55.72 87 CYS A O 1
ATOM 708 N N . THR A 1 88 ? -8.197 2.955 31.706 1.00 52.53 88 THR A N 1
ATOM 709 C CA . THR A 1 88 ? -7.236 4.004 32.068 1.00 52.53 88 THR A CA 1
ATOM 710 C C . THR A 1 88 ? -6.830 4.783 30.820 1.00 52.53 88 THR A C 1
ATOM 712 O O . THR A 1 88 ? -6.018 4.313 30.024 1.00 52.53 88 THR A O 1
ATOM 715 N N . TYR A 1 89 ? -7.394 5.977 30.644 1.00 56.09 89 TYR A N 1
ATOM 716 C CA . TYR A 1 89 ? -6.950 6.934 29.633 1.00 56.09 89 TYR A CA 1
ATOM 717 C C . TYR A 1 89 ? -5.905 7.882 30.213 1.00 56.09 89 TYR A C 1
ATOM 719 O O . TYR A 1 89 ? -6.233 8.766 31.003 1.00 56.09 89 TYR A O 1
ATOM 727 N N . GLY A 1 90 ? -4.654 7.734 29.780 1.00 51.19 90 GLY A N 1
ATOM 728 C CA . GLY A 1 90 ? -3.650 8.787 29.912 1.00 51.19 90 GLY A CA 1
ATOM 729 C C . GLY A 1 90 ? -3.996 9.929 28.958 1.00 51.19 90 GLY A C 1
ATOM 730 O O . GLY A 1 90 ? -3.604 9.916 27.797 1.00 51.19 90 GLY A O 1
ATOM 731 N N . SER A 1 91 ? -4.796 10.895 29.411 1.00 51.22 91 SER A N 1
ATOM 732 C CA . SER A 1 91 ? -5.160 12.076 28.618 1.00 51.22 91 SER A CA 1
ATOM 733 C C . SER A 1 91 ? -4.087 13.164 28.738 1.00 51.22 91 SER A C 1
ATOM 735 O O . SER A 1 91 ? -4.354 14.255 29.234 1.00 51.22 91 SER A O 1
ATOM 737 N N . ASP A 1 92 ? -2.869 12.874 28.283 1.00 47.06 92 ASP A N 1
ATOM 738 C CA . ASP A 1 92 ? -1.825 13.882 28.077 1.00 47.06 92 ASP A CA 1
ATOM 739 C C . ASP A 1 92 ? -1.611 14.067 26.563 1.00 47.06 92 ASP A C 1
ATOM 741 O O . ASP A 1 92 ? -1.347 13.112 25.832 1.00 47.06 92 ASP A O 1
ATOM 745 N N . ARG A 1 93 ? -1.723 15.308 26.064 1.00 50.25 93 ARG A N 1
ATOM 746 C CA . ARG A 1 93 ? -1.502 15.648 24.640 1.00 50.25 93 ARG A CA 1
ATOM 747 C C . ARG A 1 93 ? -0.111 15.214 24.151 1.00 50.25 93 ARG A C 1
ATOM 749 O O . ARG A 1 93 ? 0.070 14.951 22.959 1.00 50.25 93 ARG A O 1
ATOM 756 N N . SER A 1 94 ? 0.848 15.093 25.065 1.00 47.47 94 SER A N 1
ATOM 757 C CA . SER A 1 94 ? 2.213 14.602 24.835 1.00 47.47 94 SER A CA 1
ATOM 758 C C . SER A 1 94 ? 2.276 13.082 24.632 1.00 47.47 94 SER A C 1
ATOM 760 O O . SER A 1 94 ? 3.138 12.579 23.905 1.00 47.47 94 SER A O 1
ATOM 762 N N . ASP A 1 95 ? 1.348 12.355 25.254 1.00 50.06 95 ASP A N 1
ATOM 763 C CA . ASP A 1 95 ? 1.2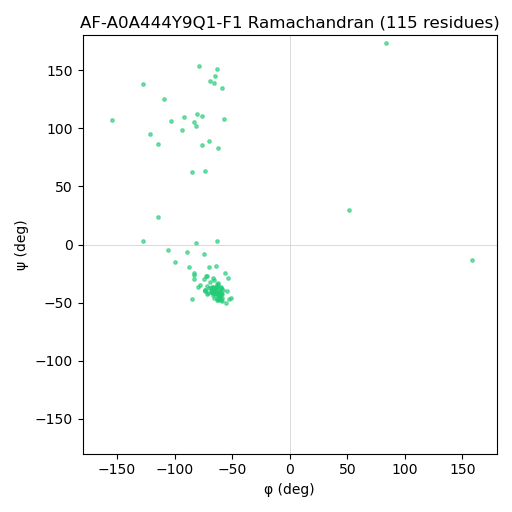45 10.896 25.231 1.00 50.06 95 ASP A CA 1
ATOM 764 C C . ASP A 1 95 ? 0.628 10.420 23.913 1.00 50.06 95 ASP A C 1
ATOM 766 O O . ASP A 1 95 ? 1.119 9.477 23.302 1.00 50.06 95 ASP A O 1
ATOM 770 N N . THR A 1 96 ? -0.318 11.177 23.346 1.00 47.12 96 THR A N 1
ATOM 771 C CA . THR A 1 96 ? -0.858 10.914 22.000 1.00 47.12 96 THR A CA 1
ATOM 772 C C . THR A 1 96 ? 0.222 10.838 20.924 1.00 47.12 96 THR A C 1
ATOM 774 O O . THR A 1 96 ? 0.161 9.953 20.082 1.00 47.12 96 THR A O 1
ATOM 777 N N . ARG A 1 97 ? 1.253 11.697 20.950 1.00 47.62 97 ARG A N 1
ATOM 778 C CA . ARG A 1 97 ? 2.332 11.666 19.942 1.00 47.62 97 ARG A CA 1
ATOM 779 C C . ARG A 1 97 ? 3.259 10.461 20.125 1.00 47.62 97 ARG A C 1
ATOM 781 O O . ARG A 1 97 ? 3.724 9.882 19.145 1.00 47.62 97 ARG A O 1
ATOM 788 N N . ARG A 1 98 ? 3.518 10.065 21.376 1.00 48.88 98 ARG A N 1
ATOM 789 C CA . ARG A 1 98 ? 4.320 8.877 21.707 1.00 48.88 98 ARG A CA 1
ATOM 790 C C . ARG A 1 98 ? 3.561 7.591 21.391 1.00 48.88 98 ARG A C 1
ATOM 792 O O . ARG A 1 98 ? 4.139 6.711 20.765 1.00 48.88 98 ARG A O 1
ATOM 799 N N . GLN A 1 99 ? 2.275 7.517 21.720 1.00 51.31 99 GLN A N 1
ATOM 800 C CA . GLN A 1 99 ? 1.394 6.401 21.380 1.00 51.31 99 GLN A CA 1
ATOM 801 C C . GLN A 1 99 ? 1.145 6.308 19.873 1.00 51.31 99 GLN A C 1
ATOM 803 O O . GLN A 1 99 ? 1.222 5.214 19.331 1.00 51.31 99 GLN A O 1
ATOM 808 N N . GLN A 1 100 ? 0.972 7.430 19.162 1.00 53.66 100 GLN A N 1
ATOM 809 C CA . GLN A 1 100 ? 0.926 7.462 17.693 1.00 53.66 100 GLN A CA 1
ATOM 810 C C . GLN A 1 100 ? 2.219 6.914 17.082 1.00 53.66 100 GLN A C 1
ATOM 812 O O . GLN A 1 100 ? 2.160 6.077 16.185 1.00 53.66 100 GLN A O 1
ATOM 817 N N . GLN A 1 101 ? 3.389 7.323 17.588 1.00 52.47 101 GLN A N 1
ATOM 818 C CA . GLN A 1 101 ? 4.671 6.798 17.113 1.00 52.47 101 GLN A CA 1
ATOM 819 C C . GLN A 1 101 ? 4.829 5.307 17.444 1.00 52.47 101 GLN A C 1
ATOM 821 O O . GLN A 1 101 ? 5.317 4.544 16.616 1.00 52.47 101 GLN A O 1
ATOM 826 N N . HIS A 1 102 ? 4.396 4.870 18.627 1.00 50.62 102 HIS A N 1
ATOM 827 C CA . HIS A 1 102 ? 4.489 3.477 19.058 1.00 50.62 102 HIS A CA 1
ATOM 828 C C . HIS A 1 102 ? 3.524 2.568 18.285 1.00 50.62 102 HIS A C 1
ATOM 830 O O . HIS A 1 102 ? 3.909 1.472 17.888 1.00 50.62 102 HIS A O 1
ATOM 836 N N . PHE A 1 103 ? 2.318 3.045 17.971 1.00 53.22 103 PHE A N 1
ATOM 837 C CA . PHE A 1 103 ? 1.337 2.329 17.156 1.00 53.22 103 PHE A CA 1
ATOM 838 C C . PHE A 1 103 ? 1.736 2.312 15.675 1.00 53.22 103 PHE A C 1
ATOM 840 O O . PHE A 1 103 ? 1.644 1.273 15.026 1.00 53.22 103 PHE A O 1
ATOM 847 N N . ALA A 1 104 ? 2.283 3.414 15.150 1.00 54.03 104 ALA A N 1
ATOM 848 C CA . ALA A 1 104 ? 2.900 3.439 13.825 1.00 54.03 104 ALA A CA 1
ATOM 849 C C . ALA A 1 104 ? 4.076 2.450 13.741 1.00 54.03 104 ALA A C 1
ATOM 851 O O . ALA A 1 104 ? 4.177 1.694 12.776 1.00 54.03 104 ALA A O 1
ATOM 852 N N . ASN A 1 105 ? 4.914 2.380 14.780 1.00 54.16 105 ASN A N 1
ATOM 853 C CA . ASN A 1 105 ? 5.993 1.399 14.878 1.00 54.16 105 ASN A CA 1
ATOM 854 C C . ASN A 1 105 ? 5.458 -0.038 15.014 1.00 54.16 105 ASN A C 1
ATOM 856 O O . ASN A 1 105 ? 6.040 -0.940 14.423 1.00 54.16 105 ASN A O 1
ATOM 860 N N . TYR A 1 106 ? 4.346 -0.264 15.722 1.00 53.78 106 TYR A N 1
ATOM 861 C CA . TYR A 1 106 ? 3.700 -1.575 15.855 1.00 53.78 106 TYR A CA 1
ATOM 862 C C . TYR A 1 106 ? 3.083 -2.056 14.537 1.00 53.78 106 TYR A C 1
ATOM 864 O O . TYR A 1 106 ? 3.245 -3.216 14.172 1.00 53.78 106 TYR A O 1
ATOM 872 N N . LEU A 1 107 ? 2.443 -1.170 13.769 1.00 55.28 107 LEU A N 1
ATOM 873 C CA . LEU A 1 107 ? 1.939 -1.489 12.431 1.00 55.28 107 LEU A CA 1
ATOM 874 C C . LEU A 1 107 ? 3.083 -1.758 11.446 1.00 55.28 107 LEU A C 1
ATOM 876 O O . LEU A 1 107 ? 2.988 -2.678 10.638 1.00 55.28 107 LEU A O 1
ATOM 880 N N . VAL A 1 108 ? 4.191 -1.016 11.544 1.00 56.34 108 VAL A N 1
ATOM 881 C CA . VAL A 1 108 ? 5.413 -1.278 10.765 1.00 56.34 108 VAL A CA 1
ATOM 882 C C . VAL A 1 108 ? 6.066 -2.602 11.182 1.00 56.34 108 VAL A C 1
ATOM 884 O O . VAL A 1 108 ? 6.476 -3.373 10.319 1.00 56.34 108 VAL A O 1
ATOM 887 N N . TYR A 1 109 ? 6.126 -2.911 12.477 1.00 39.62 109 TYR A N 1
ATOM 888 C CA . TYR A 1 109 ? 6.649 -4.172 13.007 1.00 39.62 109 TYR A CA 1
ATOM 889 C C . TYR A 1 109 ? 5.776 -5.363 12.599 1.00 39.62 109 TYR A C 1
ATOM 891 O O . TYR A 1 109 ? 6.299 -6.347 12.096 1.00 39.62 109 TYR A O 1
ATOM 899 N N . SER A 1 110 ? 4.452 -5.260 12.722 1.00 38.84 110 SER A N 1
ATOM 900 C CA . SER A 1 110 ? 3.501 -6.305 12.327 1.00 38.84 110 SER A CA 1
ATOM 901 C C . SER A 1 110 ? 3.509 -6.536 10.810 1.00 38.84 110 SER A C 1
ATOM 903 O O . SER A 1 110 ? 3.589 -7.674 10.354 1.00 38.84 110 SER A O 1
ATOM 905 N N . ALA A 1 111 ? 3.574 -5.469 10.007 1.00 45.66 111 ALA A N 1
ATOM 906 C CA . ALA A 1 111 ? 3.713 -5.578 8.553 1.00 45.66 111 ALA A CA 1
ATOM 907 C C . ALA A 1 111 ? 5.064 -6.172 8.106 1.00 45.66 111 ALA A C 1
ATOM 909 O O . ALA A 1 111 ? 5.131 -6.801 7.050 1.00 45.66 111 ALA A O 1
ATOM 910 N N . ASN A 1 112 ? 6.135 -5.991 8.887 1.00 37.50 112 ASN A N 1
ATOM 911 C CA . ASN A 1 112 ? 7.428 -6.635 8.638 1.00 37.50 112 ASN A CA 1
ATOM 912 C C . ASN A 1 112 ? 7.490 -8.066 9.196 1.00 37.50 112 ASN A C 1
ATOM 914 O O . ASN A 1 112 ? 8.136 -8.910 8.594 1.00 37.50 112 ASN A O 1
ATOM 918 N N . LYS A 1 113 ? 6.767 -8.380 10.274 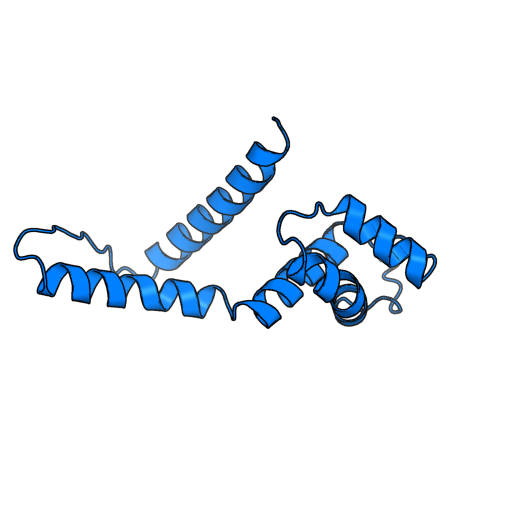1.00 33.81 113 LYS A N 1
ATOM 919 C CA . LYS A 1 113 ? 6.682 -9.732 10.845 1.00 33.81 113 LYS A CA 1
ATOM 920 C C . LYS A 1 113 ? 5.867 -10.688 9.970 1.00 33.81 113 LYS A C 1
ATOM 922 O O . LYS A 1 113 ? 6.149 -11.876 9.938 1.00 33.81 113 LYS A O 1
ATOM 927 N N . ILE A 1 114 ? 4.929 -10.160 9.183 1.00 36.78 114 ILE A N 1
ATOM 928 C CA . ILE A 1 114 ? 4.201 -10.910 8.144 1.00 36.78 114 ILE A CA 1
ATOM 929 C C . ILE A 1 114 ? 5.085 -11.185 6.901 1.00 36.78 114 ILE A C 1
ATOM 931 O O . ILE A 1 114 ? 4.694 -11.944 6.023 1.00 36.78 114 ILE A O 1
ATOM 935 N N . ARG A 1 115 ? 6.296 -10.607 6.808 1.00 37.91 115 ARG A N 1
ATOM 936 C CA . ARG A 1 115 ? 7.286 -10.941 5.762 1.00 37.91 115 ARG A CA 1
ATOM 937 C C . ARG A 1 115 ? 8.240 -12.082 6.139 1.00 37.91 115 ARG A C 1
ATOM 939 O O . ARG A 1 115 ? 9.015 -12.477 5.275 1.00 37.91 115 ARG A O 1
ATOM 946 N N . GLU A 1 116 ? 8.205 -12.586 7.373 1.00 31.45 116 GLU A N 1
ATOM 947 C CA . GLU A 1 116 ? 9.099 -13.657 7.854 1.00 31.45 116 GLU A CA 1
ATOM 948 C C . GLU A 1 116 ? 8.368 -14.968 8.204 1.00 31.45 116 GLU A C 1
ATOM 950 O O . GLU A 1 116 ? 8.884 -15.775 8.976 1.00 31.45 116 GLU A O 1
ATOM 955 N N . VAL A 1 117 ? 7.185 -15.206 7.624 1.00 37.28 117 VAL A N 1
ATOM 956 C CA . VAL A 1 117 ? 6.514 -16.520 7.648 1.00 37.28 117 VAL A CA 1
ATOM 957 C C . VAL A 1 117 ? 6.193 -16.958 6.229 1.00 37.28 117 VAL A C 1
ATOM 959 O O . VAL A 1 117 ? 5.647 -16.117 5.478 1.00 37.28 117 VAL A O 1
#

Organism: Arachis hypogaea (NCBI:txid3818)

=== Feature glossary ===
A reading guide for the features in this record.

Start from the sequence.

  · Sequence gives the chain of amino acids in standard one-letter code (A=alanine, C=cysteine, …, Y=tyrosine), read N→C. It is the only feature that is directly encoded by the gene; all structural features are derived from the folded form of this sequence.

Fold it, and you get atomic coordinates and the backbone conformation that goes with them.

  · The mmCIF table is the protein's shape written out atom by atom. For each backbone N, Cα, C, and carbonyl O, it records an (x, y, z) coordinate triple in Å plus the residue type, chain letter, and residue number.

  · Backbone dihedral angles. Every residue except chain termini has a φ (preceding-C → N → Cα → C) and a ψ (N → Cα → C → next-N). They are reported in degrees following the IUPAC sign convention. Secondary structure is essentially a statement about which (φ, ψ) basin each residue occupies.

  · DSSP 8-state secondary structure assigns each residue one of H (α-helix), G (3₁₀-helix), I (π-helix), E (extended β-strand), B (isolated β-bridge), T (hydrogen-bonded turn), S (bend), or '-' (coil). The assignment is computed from backbone hydrogen-bond geometry via the Kabsch–Sander algorithm.

  · P-SEA three-state annotation labels each residue as helix, strand, or coil based purely on the geometry of the Cα trace. It serves as a fallback when the full backbone (and thus DSSP) is unavailable.

Summarize the fold with a handful of shape descriptors and a per-residue structural alphabet.

  · Radius of gyration (Rg) is the root-mean-square distance of Cα atoms from their centroid — a single number for overall size and compactness. A globular domain of N residues has Rg ≈ 2.2·N^0.38 Å; an extended or disordered chain has a much larger Rg. The Cα contact count is the number of residue pairs whose Cα atoms are within 8 Å and are more than four positions apart in sequence — a standard proxy for tertiary packing density. The bounding box is the smallest axis-aligned box enclosing all Cα atoms.

  · Foldseek's 3Di representation compresses backbone geometry into a per-residue letter drawn from a learned twenty-state alphabet. It captures the tertiary interaction pattern around each residue — which residues are packed against it in space, regardless of where they are in sequence.

  · Accessible surface area quantifies burial. A residue with SASA near zero is packed into the hydrophobic core; one with SASA >100 Å² sits on the surface. Computed here via the Shrake–Rupley numerical algorithm with a 1.4 Å probe.

Ask how reliable the model is.

  · For AlphaFold models, the B-factor field carries pLDDT — the model's own estimate of local accuracy on a 0–100 scale. Regions with pLDDT<50 should be treated as essentially unmodeled; they often correspond to intrinsically disordered segments.

  · For experimental (PDB) structures, the B-factor (temperature factor) quantifies the positional spread of each atom in the crystal — a combination of thermal vibration and static disorder — in units of Å². High B-factors mark flexible loops or poorly resolved regions; low B-factors mark the rigid, well-ordered core.

  · PAE(i, j) answers: if I align the predicted and true structures on residue i, how far off (in Å) do I expect residue j to be? A block-diagonal PAE matrix with low values on the blocks and high values off-diagonal is the signature of a multi-domain protein with confidently predicted domains but uncertain inter-domain orientation.

Place it in context: what it resembles, what it is annotated as, and how it looks.

  · Structural nearest neighbors (via Foldseek easy-search vs the PDB). Reported per hit: target PDB id, E-value, and alignment TM-score. A TM-score above ~0.5 is the conventional threshold for 'same fold'.

  · Functional annotations link the protein to curated databases. InterPro entries identify conserved domains and families by matching the sequence against member-database signatures (Pfam, PROSITE, CDD, …). Gene Ontology (GO) terms describe molecular function, biological process, and cellular component in a controlled vocabulary. CATH places the structure in a hierarchical fold classification (Class/Architecture/Topology/Homologous-superfamily). The organism is the source species.

  · Plot images: a contact map (which residues are close in 3D, as an N×N binary image), a Ramachandran scatter (backbone torsion angles, revealing secondary-structure composition at a glance), and — for AlphaFold structures — a PAE heatmap (pairwise prediction confidence).

  · Structure images are PyMOL renders from six orthogo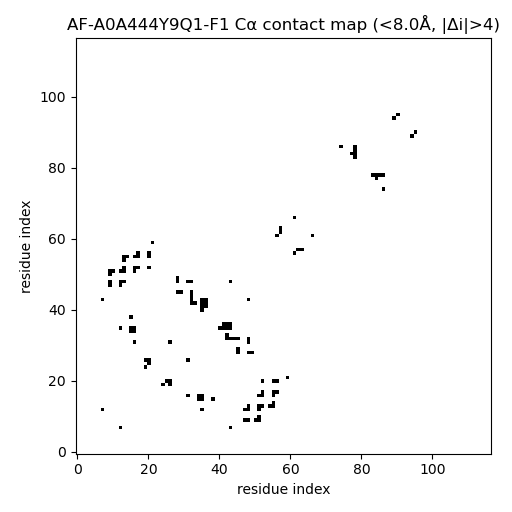nal camera directions. Cartoon representation draws helices as coils and strands as arrows; sticks shows the backbone as bonds; surface shows the solvent-excluded envelope. Rainbow coloring maps sequence position to hue (blue→red, N→C); chain coloring assigns a distinct color per polypeptide.